Protein AF-A0ABD1RFC3-F1 (afdb_monomer_lite)

Radius of gyration: 15.5 Å; chains: 1; bounding box: 42×36×38 Å

Foldseek 3Di:
DPPPLFFQVNVVVPDDDDPVRVVVVVVLVLVQLLVCVVQQKDQLDDDRRQWGFPDDDPPTRIHGHDSVVMDGHAPPDPVPPPPPPPDDDDPVRVSSVVSNVVDDHDDDDHDDPDDD

Secondary structure (DSSP, 8-state):
---TTSBHHHHHHH-PPPHHHHHHHHHHHHHHHHHHHHTTEE-S---GGGEEESSSSTTPPEEE--GGG-EE--TT-TT---S-TTS---HHHHHHHHHHTTS-----PPP-----

pLDDT: mean 71.25, std 16.73, range [32.41, 89.94]

Sequence (116 aa):
MWNLKFDLNYVFKKRHYSEKEAAKLIKTIVGVVEACHSLGIIHRDLKPENFLFTNANEDAALKATDFGLSVFYKPGSPDQTIPGETTSYSPAMFLQLCIISNMGGGERKKPRIIET

Structure (mmCIF, N/CA/C/O backbone):
data_AF-A0ABD1RFC3-F1
#
_entry.id   AF-A0ABD1RFC3-F1
#
loop_
_atom_site.group_PDB
_atom_site.id
_atom_site.type_symbol
_atom_site.label_atom_id
_atom_site.label_alt_id
_atom_site.label_comp_id
_atom_site.label_asym_id
_atom_site.label_entity_id
_atom_site.label_seq_id
_atom_site.pdbx_PDB_ins_code
_atom_site.Cartn_x
_atom_site.Cartn_y
_atom_site.Cartn_z
_atom_site.occupancy
_atom_site.B_iso_or_equiv
_atom_site.auth_seq_id
_atom_site.auth_comp_id
_atom_site.auth_asym_id
_atom_site.auth_atom_id
_atom_site.pdbx_PDB_model_num
ATOM 1 N N . MET A 1 1 ? -6.623 18.789 -8.305 1.00 43.72 1 MET A N 1
ATOM 2 C CA . MET A 1 1 ? -6.223 18.917 -6.887 1.00 43.72 1 MET A CA 1
ATOM 3 C C . MET A 1 1 ? -6.956 17.825 -6.127 1.00 43.72 1 MET A C 1
ATOM 5 O O . MET A 1 1 ? -8.152 17.962 -5.904 1.00 43.72 1 MET A O 1
ATOM 9 N N . TRP A 1 2 ? -6.298 16.690 -5.880 1.00 53.50 2 TRP A N 1
ATOM 10 C CA . TRP A 1 2 ? -6.899 15.580 -5.135 1.00 53.50 2 TRP A CA 1
ATOM 11 C C . TRP A 1 2 ? -7.345 16.079 -3.756 1.00 53.50 2 TRP A C 1
ATOM 13 O O . TRP A 1 2 ? -6.690 16.931 -3.155 1.00 53.50 2 TRP A O 1
ATOM 23 N N . ASN A 1 3 ? -8.513 15.634 -3.299 1.00 56.84 3 ASN A N 1
ATOM 24 C CA . ASN A 1 3 ? -9.105 16.116 -2.057 1.00 56.84 3 ASN A CA 1
ATOM 25 C C . ASN A 1 3 ? -8.244 15.639 -0.876 1.00 56.84 3 ASN A C 1
ATOM 27 O O . ASN A 1 3 ? -8.210 14.444 -0.596 1.00 56.84 3 ASN A O 1
ATOM 31 N N . LEU A 1 4 ? -7.621 16.573 -0.151 1.00 60.41 4 LEU A N 1
ATOM 32 C CA . LEU A 1 4 ? -6.788 16.324 1.043 1.00 60.41 4 LEU A CA 1
ATOM 33 C C . LEU A 1 4 ? -7.499 15.536 2.161 1.00 60.41 4 LEU A C 1
ATOM 35 O O . LEU A 1 4 ? -6.887 15.174 3.154 1.00 60.41 4 LEU A O 1
ATOM 39 N N . LYS A 1 5 ? -8.813 15.307 2.056 1.00 61.06 5 LYS A N 1
ATOM 40 C CA . LYS A 1 5 ? -9.577 14.496 3.012 1.00 61.06 5 LYS A CA 1
ATOM 41 C C . LYS A 1 5 ? -9.497 12.990 2.745 1.00 61.06 5 LYS A C 1
ATOM 43 O O . LYS A 1 5 ? -9.940 12.230 3.599 1.00 61.06 5 LYS A O 1
ATOM 48 N N . PHE A 1 6 ? -8.994 12.567 1.583 1.00 69.44 6 PHE A N 1
ATOM 49 C CA . PHE A 1 6 ? -9.020 11.162 1.162 1.00 69.44 6 PHE A CA 1
ATOM 50 C C . PHE A 1 6 ? -7.658 10.465 1.214 1.00 69.44 6 PHE A C 1
ATOM 52 O O . PHE A 1 6 ? -7.611 9.264 0.973 1.00 69.44 6 PHE A O 1
ATOM 59 N N . ASP A 1 7 ? -6.574 11.169 1.546 1.00 75.62 7 ASP A N 1
ATOM 60 C CA . ASP A 1 7 ? -5.251 10.560 1.724 1.00 75.62 7 ASP A CA 1
ATOM 61 C C . ASP A 1 7 ? -5.032 10.020 3.149 1.00 75.62 7 ASP A C 1
ATOM 63 O O . ASP A 1 7 ? -5.604 10.526 4.121 1.00 75.62 7 ASP A O 1
ATOM 67 N N . LEU A 1 8 ? -4.193 8.985 3.296 1.00 76.88 8 LEU A N 1
ATOM 68 C CA . LEU A 1 8 ? -3.922 8.384 4.610 1.00 76.88 8 LEU A CA 1
ATOM 69 C C . LEU A 1 8 ? -3.219 9.336 5.582 1.00 76.88 8 LEU A C 1
ATOM 71 O O . LEU A 1 8 ? -3.429 9.221 6.791 1.00 76.88 8 LEU A O 1
ATOM 75 N N . ASN A 1 9 ? -2.391 10.265 5.095 1.00 79.31 9 ASN A N 1
ATOM 76 C CA . ASN A 1 9 ? -1.674 11.211 5.955 1.00 79.31 9 ASN A CA 1
ATOM 77 C C . ASN A 1 9 ? -2.660 12.077 6.755 1.00 79.31 9 ASN A C 1
ATOM 79 O O . ASN A 1 9 ? -2.498 12.279 7.962 1.00 79.31 9 ASN A O 1
ATOM 83 N N . TYR A 1 10 ? -3.727 12.542 6.104 1.00 72.44 10 TYR A N 1
ATOM 84 C CA . TYR A 1 10 ? -4.803 13.284 6.746 1.00 72.44 10 TYR A CA 1
ATOM 85 C C . TYR A 1 10 ? -5.508 12.456 7.822 1.00 72.44 10 TYR A C 1
ATOM 87 O O . TYR A 1 10 ? -5.737 12.955 8.930 1.00 72.44 10 TYR A O 1
ATOM 95 N N . VAL A 1 11 ? -5.812 11.184 7.539 1.00 72.88 11 VAL A N 1
ATOM 96 C CA . VAL A 1 11 ? -6.505 10.328 8.513 1.00 72.88 11 VAL A CA 1
ATOM 97 C C . VAL A 1 11 ? -5.620 10.037 9.729 1.00 72.88 11 VAL A C 1
ATOM 99 O O . VAL A 1 11 ? -6.110 10.077 10.858 1.00 72.88 11 VAL A O 1
ATOM 102 N N . PHE A 1 12 ? -4.314 9.830 9.534 1.00 76.12 12 PHE A N 1
ATOM 103 C CA . PHE A 1 12 ? -3.358 9.656 10.635 1.00 76.12 12 PHE A CA 1
ATOM 104 C C . PHE A 1 12 ? -3.218 10.899 11.519 1.00 76.12 12 PHE A C 1
ATOM 106 O O . PHE A 1 12 ? -3.090 10.773 12.733 1.00 76.12 12 PHE A O 1
ATOM 113 N N . LYS A 1 13 ? -3.290 12.105 10.946 1.00 75.00 13 LYS A N 1
ATOM 114 C CA . LYS A 1 13 ? -3.162 13.360 11.707 1.00 75.00 13 LYS A CA 1
ATOM 115 C C . LYS A 1 13 ? -4.407 13.736 12.514 1.00 75.00 13 LYS A C 1
ATOM 117 O O . LYS A 1 13 ? -4.315 14.583 13.401 1.00 75.00 13 LYS A O 1
ATOM 122 N N . LYS A 1 14 ? -5.577 13.179 12.190 1.00 67.44 14 LYS A N 1
ATOM 123 C CA . LYS A 1 14 ? -6.868 13.590 12.774 1.00 67.44 14 LYS A CA 1
ATOM 124 C C . LYS A 1 14 ? -7.507 12.556 13.699 1.00 67.44 14 LYS A C 1
ATOM 126 O O . LYS A 1 14 ? -8.472 12.906 14.377 1.00 67.44 14 LYS A O 1
ATOM 131 N N . ARG A 1 15 ? -7.011 11.315 13.743 1.00 70.25 15 ARG A N 1
ATOM 132 C CA . ARG A 1 15 ? -7.581 10.240 14.571 1.00 70.25 15 ARG A CA 1
ATOM 133 C C . ARG A 1 15 ? -6.503 9.531 15.385 1.00 70.25 15 ARG A C 1
ATOM 135 O O . ARG A 1 15 ? -5.441 9.202 14.868 1.00 70.25 15 ARG A O 1
ATOM 142 N N . HIS A 1 16 ? -6.816 9.244 16.645 1.00 75.94 16 HIS A N 1
ATOM 143 C CA . HIS A 1 16 ? -6.093 8.240 17.416 1.00 75.94 16 HIS A CA 1
ATOM 144 C C . HIS A 1 16 ? -6.625 6.861 17.027 1.00 75.94 16 HIS A C 1
ATOM 146 O O . HI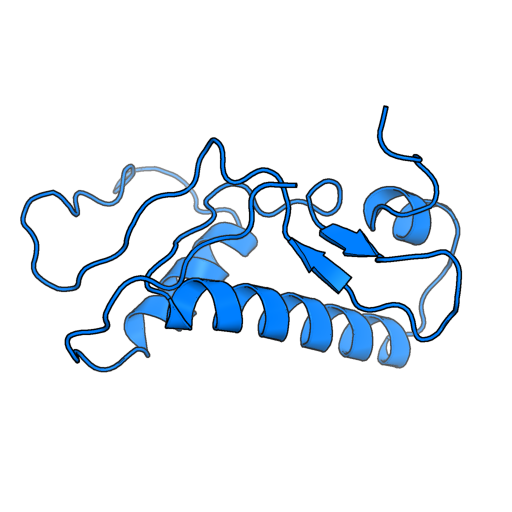S A 1 16 ? -7.837 6.657 17.012 1.00 75.94 16 HIS A O 1
ATOM 152 N N . TYR A 1 17 ? -5.723 5.938 16.706 1.00 77.62 17 TYR A N 1
ATOM 153 C CA . TYR A 1 17 ? -6.063 4.565 16.351 1.00 77.62 17 TYR A CA 1
ATOM 154 C C . TYR A 1 17 ? -5.784 3.644 17.528 1.00 77.62 17 TYR A C 1
ATOM 156 O O . TYR A 1 17 ? -4.707 3.705 18.124 1.00 77.62 17 TYR A O 1
ATOM 164 N N . SER A 1 18 ? -6.720 2.746 17.822 1.00 88.06 18 SER A N 1
ATOM 165 C CA . SER A 1 18 ? -6.387 1.560 18.604 1.00 88.06 18 SER A CA 1
ATOM 166 C C . SER A 1 18 ? -5.433 0.666 17.806 1.00 88.06 18 SER A C 1
ATOM 168 O O . SER A 1 18 ? -5.454 0.651 16.573 1.00 88.06 18 SER A O 1
ATOM 170 N N . GLU A 1 19 ? -4.627 -0.139 18.498 1.00 86.19 19 GLU A N 1
ATOM 171 C CA . GLU A 1 19 ? -3.728 -1.112 17.860 1.00 86.19 19 GLU A CA 1
ATOM 172 C C . GLU A 1 19 ? -4.477 -2.023 16.873 1.00 86.19 19 GLU A C 1
ATOM 174 O O . GLU A 1 19 ? -4.007 -2.296 15.770 1.00 86.19 19 GLU A O 1
ATOM 179 N N . LYS A 1 20 ? -5.708 -2.411 17.223 1.00 88.50 20 LYS A N 1
ATOM 180 C CA . LYS A 1 20 ? -6.586 -3.220 16.373 1.00 88.50 20 LYS A CA 1
ATOM 181 C C . LYS A 1 20 ? -6.959 -2.518 15.066 1.00 88.50 20 LYS A C 1
ATOM 183 O O . LYS A 1 20 ? -7.032 -3.168 14.024 1.00 88.50 20 LYS A O 1
ATOM 188 N N . GLU A 1 21 ? -7.239 -1.220 15.103 1.00 84.88 21 GLU A N 1
ATOM 189 C CA . GLU A 1 21 ? -7.576 -0.451 13.901 1.00 84.88 21 GLU A CA 1
ATOM 190 C C . GLU A 1 21 ? -6.337 -0.184 13.047 1.00 84.88 21 GLU A C 1
ATOM 192 O O . GLU A 1 21 ? -6.392 -0.358 11.830 1.00 84.88 21 GLU A O 1
ATOM 197 N N . ALA A 1 22 ? -5.206 0.141 13.680 1.00 85.25 22 ALA A N 1
ATOM 198 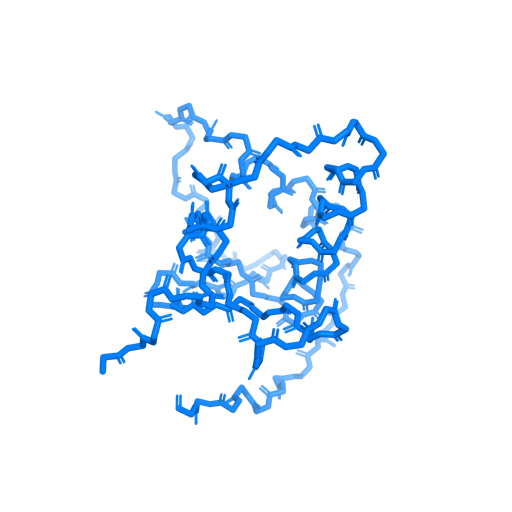C CA . ALA A 1 22 ? -3.928 0.290 12.993 1.00 85.25 22 ALA A CA 1
ATOM 199 C C . ALA A 1 22 ? -3.528 -1.009 12.273 1.00 85.25 22 ALA A C 1
ATOM 201 O O . ALA A 1 22 ? -3.191 -0.978 11.092 1.00 85.25 22 ALA A O 1
ATOM 202 N N . ALA A 1 23 ? -3.658 -2.164 12.932 1.00 88.06 23 ALA A N 1
ATOM 203 C CA . ALA A 1 23 ? -3.369 -3.467 12.336 1.00 88.06 23 ALA A CA 1
ATOM 204 C C . ALA A 1 23 ? -4.265 -3.773 11.123 1.00 88.06 23 ALA A C 1
ATOM 206 O O . ALA A 1 23 ? -3.782 -4.277 10.107 1.00 88.06 23 ALA A O 1
ATOM 207 N N . LYS A 1 24 ? -5.563 -3.437 11.190 1.00 87.44 24 LYS A N 1
ATOM 208 C CA . LYS A 1 24 ? -6.476 -3.571 10.042 1.00 87.44 24 LYS A CA 1
ATOM 209 C C . LYS A 1 24 ? -6.035 -2.699 8.870 1.00 87.44 24 LYS A C 1
ATOM 211 O O . LYS A 1 24 ? -5.999 -3.183 7.743 1.00 87.44 24 LYS A O 1
ATOM 216 N N . LEU A 1 25 ? -5.680 -1.444 9.135 1.00 86.12 25 LEU A N 1
ATOM 217 C CA . LEU A 1 25 ? -5.238 -0.516 8.099 1.00 86.12 25 LEU A CA 1
ATOM 218 C C . LEU A 1 25 ? -3.919 -0.966 7.459 1.00 86.12 25 LEU A C 1
ATOM 220 O O . LEU A 1 25 ? -3.812 -0.992 6.235 1.00 86.12 25 LEU A O 1
ATOM 224 N N . ILE A 1 26 ? -2.947 -1.392 8.270 1.00 87.06 26 ILE A N 1
ATOM 225 C CA . ILE A 1 26 ? -1.674 -1.946 7.792 1.00 87.06 26 ILE A CA 1
ATOM 226 C C . ILE A 1 26 ? -1.926 -3.167 6.908 1.00 87.06 26 ILE A C 1
ATOM 228 O O . ILE A 1 26 ? -1.353 -3.259 5.827 1.00 87.06 26 ILE A O 1
ATOM 232 N N . LYS A 1 27 ? -2.827 -4.073 7.307 1.00 88.31 27 LYS A N 1
ATOM 233 C CA . LYS A 1 27 ? -3.198 -5.233 6.487 1.00 88.31 27 LYS A CA 1
ATOM 234 C C . LYS A 1 27 ? -3.748 -4.816 5.118 1.00 88.31 27 LYS A C 1
ATOM 236 O O . LYS A 1 27 ? -3.377 -5.415 4.113 1.00 88.31 27 LYS A O 1
ATOM 241 N N . THR A 1 28 ? -4.587 -3.782 5.064 1.00 89.75 28 THR A N 1
ATOM 242 C CA . THR A 1 28 ? -5.098 -3.234 3.798 1.00 89.75 28 THR A CA 1
ATOM 243 C C . THR A 1 28 ? -3.974 -2.647 2.942 1.00 89.75 28 THR A C 1
ATOM 245 O O . THR A 1 28 ? -3.900 -2.954 1.755 1.00 89.75 28 THR A O 1
ATOM 248 N N . ILE A 1 29 ? -3.069 -1.856 3.531 1.00 88.56 29 ILE A N 1
ATOM 249 C CA . ILE A 1 29 ? -1.908 -1.280 2.830 1.00 88.56 29 ILE A CA 1
ATOM 250 C C . ILE A 1 29 ? -1.030 -2.389 2.240 1.00 88.56 29 ILE A C 1
ATOM 252 O O . ILE A 1 29 ? -0.686 -2.338 1.061 1.00 88.56 29 ILE A O 1
ATOM 256 N N . VAL A 1 30 ? -0.714 -3.418 3.033 1.00 87.50 30 VAL A N 1
ATOM 257 C CA . VAL A 1 30 ? 0.068 -4.579 2.583 1.00 87.50 30 VAL A CA 1
ATOM 258 C C . VAL A 1 30 ? -0.627 -5.284 1.418 1.00 87.50 30 VAL A C 1
ATOM 260 O O . VAL A 1 30 ? 0.036 -5.589 0.435 1.00 87.50 30 VAL A O 1
ATOM 263 N N . GLY A 1 31 ? -1.951 -5.467 1.470 1.00 88.81 31 GLY A N 1
ATOM 264 C CA . GLY A 1 31 ? -2.712 -6.060 0.365 1.00 88.81 31 GLY A CA 1
ATOM 265 C C . GLY A 1 31 ? -2.657 -5.241 -0.932 1.00 88.81 31 GLY A C 1
ATOM 266 O O . GLY A 1 31 ? -2.522 -5.803 -2.016 1.00 88.81 31 GLY A O 1
ATOM 267 N N . VAL A 1 32 ? -2.695 -3.905 -0.847 1.00 89.06 32 VAL A N 1
ATOM 268 C CA . VAL A 1 32 ? -2.524 -3.025 -2.022 1.00 89.06 32 VAL A CA 1
ATOM 269 C C . VAL A 1 32 ? -1.115 -3.157 -2.612 1.00 89.06 32 VAL A C 1
ATOM 271 O O . VAL A 1 32 ? -0.946 -3.212 -3.833 1.00 89.06 32 VAL A O 1
ATOM 274 N N . VAL A 1 33 ? -0.095 -3.232 -1.756 1.00 87.38 33 VAL A N 1
ATOM 275 C CA . VAL A 1 33 ? 1.306 -3.399 -2.167 1.00 87.38 33 VAL A CA 1
ATOM 276 C C . VAL A 1 33 ? 1.535 -4.775 -2.801 1.00 87.38 33 VAL A C 1
ATOM 278 O O . VAL A 1 33 ? 2.130 -4.859 -3.875 1.00 87.38 33 VAL A O 1
ATOM 281 N N . GLU A 1 34 ? 0.999 -5.837 -2.200 1.00 85.00 34 GLU A N 1
ATOM 282 C CA . GLU A 1 34 ? 1.021 -7.199 -2.744 1.00 85.00 34 GLU A CA 1
ATOM 283 C C . GLU A 1 34 ? 0.347 -7.259 -4.119 1.00 85.00 34 GLU A C 1
ATOM 285 O O . GLU A 1 34 ? 0.894 -7.852 -5.051 1.00 85.00 34 GLU A O 1
ATOM 290 N N . ALA A 1 35 ? -0.791 -6.577 -4.292 1.00 85.25 35 ALA A N 1
ATOM 291 C CA . ALA A 1 35 ? -1.442 -6.469 -5.591 1.00 85.25 35 ALA A CA 1
ATOM 292 C C . ALA A 1 35 ? -0.507 -5.831 -6.631 1.00 85.25 35 ALA A C 1
ATOM 294 O O . ALA A 1 35 ? -0.355 -6.390 -7.715 1.00 85.25 35 ALA A O 1
ATOM 295 N N . CYS A 1 36 ? 0.195 -4.740 -6.304 1.00 85.25 36 CYS A N 1
ATOM 296 C CA . CYS A 1 36 ? 1.187 -4.139 -7.207 1.00 85.25 36 CYS A CA 1
ATOM 297 C C . CYS A 1 36 ? 2.296 -5.135 -7.576 1.00 85.25 36 CYS A C 1
ATOM 299 O O . CYS A 1 36 ? 2.640 -5.290 -8.750 1.00 85.25 36 CYS A O 1
ATOM 301 N N . HIS A 1 37 ? 2.823 -5.866 -6.593 1.00 82.62 37 HIS A N 1
ATOM 302 C CA . HIS A 1 37 ? 3.888 -6.846 -6.827 1.00 82.62 37 HIS A CA 1
ATOM 303 C C . HIS A 1 37 ? 3.409 -8.027 -7.654 1.00 82.62 37 HIS A C 1
ATOM 305 O O . HIS A 1 37 ? 4.168 -8.548 -8.467 1.00 82.62 37 HIS A O 1
ATOM 311 N N . SER A 1 38 ? 2.147 -8.439 -7.502 1.00 80.31 38 SER A N 1
ATOM 312 C CA . SER A 1 38 ? 1.546 -9.506 -8.310 1.00 80.31 38 SER A CA 1
ATOM 313 C C . SER A 1 38 ? 1.551 -9.179 -9.802 1.00 80.31 38 SER A C 1
ATOM 315 O O . SER A 1 38 ? 1.629 -10.092 -10.630 1.00 80.31 38 SER A O 1
ATOM 317 N N . LEU A 1 39 ? 1.563 -7.881 -10.122 1.00 83.50 39 LEU A N 1
ATOM 318 C CA . LEU A 1 39 ? 1.678 -7.321 -11.465 1.00 83.50 39 LEU A CA 1
ATOM 319 C C . LEU A 1 39 ? 3.132 -7.048 -11.885 1.00 83.50 39 LEU A C 1
ATOM 321 O O . LEU A 1 39 ? 3.366 -6.505 -12.963 1.00 83.50 39 LEU A O 1
ATOM 325 N N . GLY A 1 40 ? 4.102 -7.410 -11.043 1.00 80.94 40 GLY A N 1
ATOM 326 C CA . GLY A 1 40 ? 5.520 -7.144 -11.252 1.00 80.94 40 GLY A CA 1
ATOM 327 C C . GLY A 1 40 ? 5.882 -5.671 -11.093 1.00 80.94 40 GLY A C 1
ATOM 328 O O . GLY A 1 40 ? 6.823 -5.226 -11.733 1.00 80.94 40 GLY A O 1
ATOM 329 N N . ILE A 1 41 ? 5.140 -4.889 -10.303 1.00 84.75 41 ILE A N 1
ATOM 330 C CA . ILE A 1 41 ? 5.390 -3.453 -10.121 1.00 84.75 41 ILE A CA 1
ATOM 331 C C . ILE A 1 41 ? 5.999 -3.201 -8.744 1.00 84.75 41 ILE A C 1
ATOM 333 O O . ILE A 1 41 ? 5.414 -3.537 -7.715 1.00 84.75 41 ILE A O 1
ATOM 337 N N . ILE A 1 42 ? 7.152 -2.537 -8.719 1.00 85.38 42 ILE A N 1
ATOM 338 C CA . ILE A 1 42 ? 7.746 -1.954 -7.517 1.00 85.38 42 ILE A CA 1
ATOM 339 C C . ILE A 1 42 ? 7.370 -0.473 -7.477 1.00 85.38 42 ILE A C 1
ATOM 341 O O . ILE A 1 42 ? 7.748 0.262 -8.381 1.00 85.38 42 ILE A O 1
ATOM 345 N N . HIS A 1 43 ? 6.678 -0.015 -6.432 1.00 86.38 43 HIS A N 1
ATOM 346 C CA . HIS A 1 43 ? 6.208 1.370 -6.331 1.00 86.38 43 HIS A CA 1
ATOM 347 C C . HIS A 1 43 ? 7.341 2.376 -6.064 1.00 86.38 43 HIS A C 1
ATOM 349 O O . HIS A 1 43 ? 7.321 3.493 -6.572 1.00 86.38 43 HIS A O 1
ATOM 355 N N . ARG A 1 44 ? 8.325 1.978 -5.243 1.00 85.25 44 ARG A N 1
ATOM 356 C CA . ARG A 1 44 ? 9.500 2.753 -4.776 1.00 85.25 44 ARG A CA 1
ATOM 357 C C . ARG A 1 44 ? 9.233 4.034 -3.968 1.00 85.25 44 ARG A C 1
ATOM 359 O O . ARG A 1 44 ? 10.159 4.506 -3.322 1.00 85.25 44 ARG A O 1
ATOM 366 N N . ASP A 1 45 ? 8.002 4.534 -3.924 1.00 85.06 45 ASP A N 1
ATOM 367 C CA . ASP A 1 45 ? 7.611 5.724 -3.149 1.00 85.06 45 ASP A CA 1
ATOM 368 C C . ASP A 1 45 ? 6.381 5.457 -2.270 1.00 85.06 45 ASP A C 1
ATOM 370 O O . ASP A 1 45 ? 5.300 6.013 -2.457 1.00 85.06 45 ASP A O 1
ATOM 374 N N . LEU A 1 46 ? 6.523 4.522 -1.331 1.00 85.19 46 LEU A N 1
ATOM 375 C CA . LEU A 1 46 ? 5.461 4.212 -0.381 1.00 85.19 46 LEU A CA 1
ATOM 376 C C . LEU A 1 46 ? 5.459 5.229 0.761 1.00 85.19 46 LEU A C 1
ATOM 378 O O . LEU A 1 46 ? 6.290 5.168 1.669 1.00 85.19 46 LEU A O 1
ATOM 382 N N . LYS A 1 47 ? 4.480 6.127 0.731 1.00 85.19 47 LYS A N 1
ATOM 383 C CA . LYS A 1 47 ? 4.205 7.113 1.777 1.00 85.19 47 LYS A CA 1
ATOM 384 C C . LYS A 1 47 ? 2.692 7.285 1.939 1.00 85.19 47 LYS A C 1
ATOM 386 O O . LYS A 1 47 ? 1.973 7.048 0.967 1.00 85.19 47 LYS A O 1
ATOM 391 N N . PRO A 1 48 ? 2.178 7.659 3.124 1.00 84.25 48 PRO A N 1
ATOM 392 C CA . PRO A 1 48 ? 0.735 7.767 3.355 1.00 84.25 48 PRO A CA 1
ATOM 393 C C . PRO A 1 48 ? 0.003 8.664 2.342 1.00 84.25 48 PRO A C 1
ATOM 395 O O . PRO A 1 48 ? -1.143 8.396 2.002 1.00 84.25 48 PRO A O 1
ATOM 398 N N . GLU A 1 49 ? 0.663 9.695 1.816 1.00 83.44 49 GLU A N 1
ATOM 399 C CA . GLU A 1 49 ? 0.113 10.597 0.797 1.00 83.44 49 GLU A CA 1
ATOM 400 C C . GLU A 1 49 ? -0.202 9.891 -0.531 1.00 83.44 49 GLU A C 1
ATOM 402 O O . GLU A 1 49 ? -1.096 10.320 -1.254 1.00 83.44 49 GLU A O 1
ATOM 407 N N . ASN A 1 50 ? 0.499 8.794 -0.831 1.00 88.25 50 ASN A N 1
ATOM 408 C CA . ASN A 1 50 ? 0.315 7.998 -2.046 1.00 88.25 50 ASN A CA 1
ATOM 409 C C . ASN A 1 50 ? -0.732 6.887 -1.873 1.00 88.25 50 ASN A C 1
ATOM 411 O O . ASN A 1 50 ? -0.869 6.028 -2.739 1.00 88.25 50 ASN A O 1
ATOM 415 N N . PHE A 1 51 ? -1.470 6.881 -0.762 1.00 88.88 51 PHE A N 1
ATOM 416 C CA . PHE A 1 51 ? -2.593 5.980 -0.543 1.00 88.88 51 PHE A CA 1
ATOM 417 C C . PHE A 1 51 ? -3.868 6.787 -0.349 1.00 88.88 51 PHE A C 1
ATOM 419 O O . PHE A 1 51 ? -4.007 7.527 0.627 1.00 88.88 51 PHE A O 1
ATOM 426 N N . LEU A 1 52 ? -4.808 6.610 -1.273 1.00 89.06 52 LEU A N 1
ATOM 427 C CA . LEU A 1 52 ? -6.061 7.348 -1.309 1.00 89.06 52 LEU A CA 1
ATOM 428 C C . LEU A 1 52 ? -7.252 6.411 -1.136 1.00 89.06 52 LEU A C 1
ATOM 430 O O . LEU A 1 52 ? -7.306 5.328 -1.724 1.00 89.06 52 LEU A O 1
ATOM 434 N N . PHE A 1 53 ? -8.243 6.854 -0.374 1.00 88.00 53 PHE A N 1
ATOM 435 C CA . PHE A 1 53 ? -9.561 6.238 -0.354 1.00 88.00 53 PHE A CA 1
ATOM 436 C C . PHE A 1 53 ? -10.363 6.652 -1.588 1.00 88.00 53 PHE A C 1
ATOM 438 O O . PHE A 1 53 ? -10.307 7.797 -2.036 1.00 88.00 53 PHE A O 1
ATOM 445 N N . THR A 1 54 ? -11.153 5.730 -2.138 1.00 86.06 54 THR A N 1
ATOM 446 C CA . THR A 1 54 ? -11.980 6.003 -3.325 1.00 86.06 54 THR A CA 1
ATOM 447 C C . THR A 1 54 ? -13.077 7.039 -3.088 1.00 86.06 54 THR A C 1
ATOM 449 O O . THR A 1 54 ? -13.568 7.627 -4.048 1.00 86.06 54 THR A O 1
ATOM 452 N N . ASN A 1 55 ? -13.514 7.218 -1.840 1.00 83.81 55 ASN A N 1
ATOM 453 C CA . ASN A 1 55 ? -14.536 8.178 -1.427 1.00 83.81 55 ASN A CA 1
ATOM 454 C C . ASN A 1 55 ? -14.469 8.415 0.102 1.00 83.81 55 ASN A C 1
ATOM 456 O O . ASN A 1 55 ? -13.532 7.966 0.757 1.00 83.81 55 ASN A O 1
ATOM 460 N N . ALA A 1 56 ? -15.447 9.143 0.655 1.00 79.88 56 ALA A N 1
ATOM 461 C CA . ALA A 1 56 ? -15.505 9.544 2.066 1.00 79.88 56 ALA A CA 1
ATOM 462 C C . ALA A 1 56 ? -16.091 8.497 3.027 1.00 79.88 56 ALA A C 1
ATOM 464 O O . ALA A 1 56 ? -16.138 8.753 4.230 1.00 79.88 56 ALA A O 1
ATOM 465 N N . ASN A 1 57 ? -16.608 7.384 2.511 1.00 81.88 57 ASN A N 1
ATOM 466 C CA . ASN A 1 57 ? -17.324 6.410 3.322 1.00 81.88 57 ASN A CA 1
ATOM 467 C C . ASN A 1 57 ? -16.346 5.546 4.128 1.00 81.88 57 ASN A C 1
ATOM 469 O O . ASN A 1 57 ? -15.196 5.348 3.738 1.00 81.88 57 ASN A O 1
ATOM 473 N N . GLU A 1 58 ? -16.810 4.994 5.249 1.00 76.31 58 GLU A N 1
ATOM 474 C CA . GLU A 1 58 ? -15.981 4.142 6.116 1.00 76.31 58 GLU A CA 1
ATOM 475 C C . GLU A 1 58 ? -15.560 2.822 5.447 1.00 76.31 58 GLU A C 1
ATOM 477 O O . GLU A 1 58 ? -14.556 2.226 5.832 1.00 76.31 58 GLU A O 1
ATOM 482 N N . ASP A 1 59 ? -16.305 2.380 4.433 1.00 81.25 59 ASP A N 1
ATOM 483 C CA . ASP A 1 59 ? -16.056 1.185 3.624 1.00 81.25 59 ASP A CA 1
ATOM 484 C C . ASP A 1 59 ? -15.297 1.479 2.317 1.00 81.25 59 ASP A C 1
ATOM 486 O O . ASP A 1 59 ? -15.143 0.594 1.471 1.00 81.25 59 ASP A O 1
ATOM 490 N N . ALA A 1 60 ? -14.807 2.710 2.132 1.00 86.44 60 ALA A N 1
ATOM 491 C CA . ALA A 1 60 ? -14.081 3.100 0.932 1.00 86.44 60 ALA A CA 1
ATOM 492 C C . ALA A 1 60 ? -12.846 2.216 0.694 1.00 86.44 60 ALA A C 1
ATOM 494 O O . ALA A 1 60 ? -12.046 1.951 1.595 1.00 86.44 60 ALA A O 1
ATOM 495 N N . ALA A 1 61 ? -12.644 1.808 -0.560 1.00 87.81 61 ALA A N 1
ATOM 496 C CA . ALA A 1 61 ? -11.464 1.046 -0.940 1.00 87.81 61 ALA A CA 1
ATOM 497 C C . ALA A 1 61 ? -10.217 1.941 -0.901 1.00 87.81 61 ALA A C 1
ATOM 499 O O . ALA A 1 61 ? -10.245 3.078 -1.376 1.00 87.81 61 ALA A O 1
ATOM 500 N N . LEU A 1 62 ? -9.113 1.406 -0.382 1.00 89.25 62 LEU A N 1
ATOM 501 C CA . LEU A 1 62 ? -7.813 2.067 -0.399 1.00 89.25 62 LEU A CA 1
ATOM 502 C C . LEU A 1 62 ? -7.060 1.716 -1.688 1.00 89.25 62 LEU A C 1
ATOM 504 O O . LEU A 1 62 ? -7.000 0.548 -2.075 1.00 89.25 62 LEU A O 1
ATOM 508 N N . LYS A 1 63 ? -6.466 2.712 -2.344 1.00 89.44 63 LYS A N 1
ATOM 509 C CA . LYS A 1 63 ? -5.691 2.554 -3.580 1.00 89.44 63 LYS A CA 1
ATOM 510 C C . LYS A 1 63 ? -4.343 3.254 -3.471 1.00 89.44 63 LYS A C 1
ATOM 512 O O . LYS A 1 63 ? -4.263 4.327 -2.885 1.00 89.44 63 LYS A O 1
ATOM 517 N N . ALA A 1 64 ? -3.311 2.659 -4.064 1.00 89.94 64 ALA A N 1
ATOM 518 C CA . ALA A 1 64 ? -2.028 3.324 -4.262 1.00 89.94 64 ALA A CA 1
ATOM 519 C C . ALA A 1 64 ? -2.087 4.250 -5.487 1.00 89.94 64 ALA A C 1
ATOM 521 O O . ALA A 1 64 ? -2.766 3.944 -6.471 1.00 89.94 64 ALA A O 1
ATOM 522 N N . THR A 1 65 ? -1.369 5.363 -5.420 1.00 88.81 65 THR A N 1
ATOM 523 C CA . THR A 1 65 ? -1.268 6.391 -6.460 1.00 88.81 65 THR A CA 1
ATOM 524 C C . THR A 1 65 ? 0.173 6.864 -6.609 1.00 88.81 65 THR A C 1
ATOM 526 O O . THR A 1 65 ? 0.994 6.603 -5.744 1.00 88.81 65 THR A O 1
ATOM 529 N N . ASP A 1 66 ? 0.453 7.640 -7.657 1.00 87.81 66 ASP A N 1
ATOM 530 C CA . ASP A 1 66 ? 1.791 8.177 -7.948 1.00 87.81 66 ASP A CA 1
ATOM 531 C C . ASP A 1 66 ? 2.835 7.089 -8.262 1.00 87.81 66 ASP A C 1
ATOM 533 O O . ASP A 1 66 ? 3.818 6.854 -7.559 1.00 87.81 66 ASP A O 1
ATOM 537 N N . PHE A 1 67 ? 2.627 6.431 -9.402 1.00 87.31 67 PHE A N 1
ATOM 538 C CA . PHE A 1 67 ? 3.560 5.448 -9.947 1.00 87.31 67 PHE A CA 1
ATOM 539 C C . PHE A 1 67 ? 4.726 6.096 -10.717 1.00 87.31 67 PHE A C 1
ATOM 541 O O . PHE A 1 67 ? 5.443 5.397 -11.432 1.00 87.31 67 PHE A O 1
ATOM 548 N N . GLY A 1 68 ? 4.956 7.411 -10.581 1.00 84.94 68 GLY A N 1
ATOM 549 C CA . GLY A 1 68 ? 5.991 8.136 -11.331 1.00 84.94 68 GLY A CA 1
ATOM 550 C C . GLY A 1 68 ? 7.411 7.639 -11.050 1.00 84.94 68 GLY A C 1
ATOM 551 O O . GLY A 1 68 ? 8.283 7.697 -11.915 1.00 84.94 68 GLY A O 1
ATOM 552 N N . LEU A 1 69 ? 7.627 7.074 -9.859 1.00 82.00 69 LEU A N 1
ATOM 553 C CA . LEU A 1 69 ? 8.872 6.415 -9.478 1.00 82.00 69 LEU A CA 1
ATOM 554 C C . LEU A 1 69 ? 8.793 4.891 -9.578 1.00 82.00 69 LEU A C 1
ATOM 556 O O . LEU A 1 69 ? 9.735 4.229 -9.171 1.00 82.00 69 LEU A O 1
ATOM 560 N N . SER A 1 70 ? 7.736 4.288 -10.111 1.00 85.12 70 SER A N 1
ATOM 561 C CA . SER A 1 70 ? 7.617 2.826 -10.137 1.00 85.12 70 SER A CA 1
ATOM 562 C C . SER A 1 70 ? 8.498 2.163 -11.199 1.00 85.12 70 SER A C 1
ATOM 564 O O . SER A 1 70 ? 8.833 2.766 -12.214 1.00 85.12 70 SER A O 1
ATOM 566 N N . VAL A 1 71 ? 8.869 0.900 -10.978 1.00 81.06 71 VAL A N 1
ATOM 567 C CA . VAL A 1 71 ? 9.609 0.073 -11.950 1.00 81.06 71 VAL A CA 1
ATOM 568 C C . VAL A 1 71 ? 8.989 -1.304 -12.086 1.00 81.06 71 VAL A C 1
ATOM 570 O O . VAL A 1 71 ? 8.338 -1.799 -11.166 1.00 81.06 71 VAL A O 1
ATOM 573 N N . PHE A 1 72 ? 9.231 -1.945 -13.227 1.00 82.19 72 PHE A N 1
ATOM 574 C CA . PHE A 1 72 ? 8.894 -3.349 -13.394 1.00 82.19 72 PHE A CA 1
ATOM 575 C C . PHE A 1 72 ? 9.981 -4.236 -12.784 1.00 82.19 72 PHE A C 1
ATOM 577 O O . PHE A 1 72 ? 11.158 -4.144 -13.132 1.00 82.19 72 PHE A O 1
ATOM 584 N N . TYR A 1 73 ? 9.566 -5.130 -11.8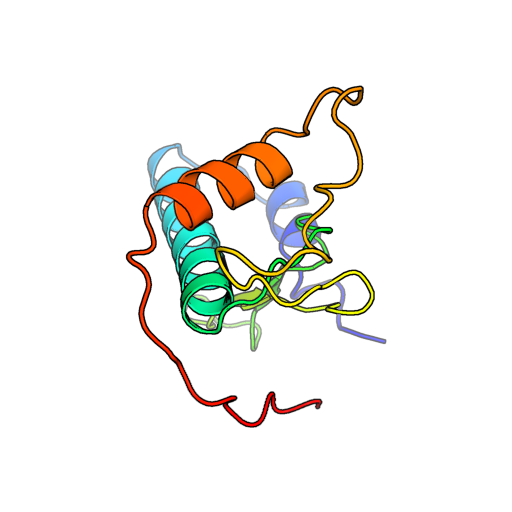98 1.00 75.31 73 TYR A N 1
ATOM 585 C CA . TYR A 1 73 ? 10.376 -6.231 -11.418 1.00 75.31 73 TYR A CA 1
ATOM 586 C C . TYR A 1 73 ? 10.212 -7.441 -12.336 1.00 75.31 73 TYR A C 1
ATOM 588 O O . TYR A 1 73 ? 9.101 -7.929 -12.555 1.00 75.31 73 TYR A O 1
ATOM 596 N N . LYS A 1 74 ? 11.332 -7.942 -12.849 1.00 69.94 74 LYS A N 1
ATOM 597 C CA . LYS A 1 74 ? 11.441 -9.217 -13.549 1.00 69.94 74 LYS A CA 1
ATOM 598 C C . LYS A 1 74 ? 12.618 -9.977 -12.939 1.00 69.94 74 LYS A C 1
ATOM 600 O O . LYS A 1 74 ? 13.759 -9.559 -13.146 1.00 69.94 74 LYS A O 1
ATOM 605 N N . PRO A 1 75 ? 12.371 -11.071 -12.200 1.00 66.56 75 PRO A N 1
ATOM 606 C CA . PRO A 1 75 ? 13.454 -11.900 -11.692 1.00 66.56 75 PRO A CA 1
ATOM 607 C C . PRO A 1 75 ? 14.373 -12.330 -12.847 1.00 66.56 75 PRO A C 1
ATOM 609 O O . PRO A 1 75 ? 13.892 -12.831 -13.862 1.00 66.56 75 PRO A O 1
ATOM 612 N N . GLY A 1 76 ? 15.682 -12.107 -12.711 1.00 62.38 76 GLY A N 1
ATOM 613 C CA . GLY A 1 76 ? 16.689 -12.553 -13.684 1.00 62.38 76 GLY A CA 1
ATOM 614 C C . GLY A 1 76 ? 16.956 -11.629 -14.881 1.00 62.38 76 GLY A C 1
ATOM 615 O O . GLY A 1 76 ? 17.800 -11.969 -15.706 1.00 62.38 76 GLY A O 1
ATOM 616 N N . SER A 1 77 ? 16.301 -10.466 -15.005 1.00 59.47 77 SER A N 1
ATOM 617 C CA . SER A 1 77 ? 16.697 -9.489 -16.034 1.00 59.47 77 SER A CA 1
ATOM 618 C C . SER A 1 77 ? 17.941 -8.689 -15.600 1.00 59.47 77 SER A C 1
ATOM 620 O O . SER A 1 77 ? 17.975 -8.244 -14.453 1.00 59.47 77 SER A O 1
ATOM 622 N N . PRO A 1 78 ? 18.923 -8.440 -16.491 1.00 55.75 78 PRO A N 1
ATOM 623 C CA . PRO A 1 78 ? 20.183 -7.761 -16.153 1.00 55.75 78 PRO A CA 1
ATOM 624 C C . PRO A 1 78 ? 20.005 -6.293 -15.730 1.00 55.75 78 PRO A C 1
ATOM 626 O O . PRO A 1 78 ? 20.857 -5.748 -15.041 1.00 55.75 78 PRO A O 1
ATOM 629 N N . ASP A 1 79 ? 18.868 -5.685 -16.076 1.00 54.31 79 ASP A N 1
ATOM 630 C CA . ASP A 1 79 ? 18.485 -4.311 -15.711 1.00 54.31 79 ASP A CA 1
ATOM 631 C C . ASP A 1 79 ? 18.028 -4.168 -14.240 1.00 54.31 79 ASP A C 1
ATOM 633 O O . ASP A 1 79 ? 17.596 -3.106 -13.798 1.00 54.31 79 ASP A O 1
ATOM 637 N N . GLN A 1 80 ? 18.096 -5.254 -13.460 1.00 56.16 80 GLN A N 1
ATOM 638 C CA . GLN A 1 80 ? 17.744 -5.305 -12.037 1.00 56.16 80 GLN A CA 1
ATOM 639 C C . GLN A 1 80 ? 18.962 -4.987 -11.168 1.00 56.16 80 GLN A C 1
ATOM 641 O O . GLN A 1 80 ? 19.236 -5.682 -10.190 1.00 56.16 80 GLN A O 1
ATOM 646 N N . THR A 1 81 ? 19.719 -3.941 -11.493 1.00 49.50 81 THR A N 1
ATOM 647 C CA . THR A 1 81 ? 20.527 -3.323 -10.443 1.00 49.50 81 THR A CA 1
ATOM 648 C C . THR A 1 81 ? 19.527 -2.677 -9.500 1.00 49.50 81 THR A C 1
ATOM 650 O O . THR A 1 81 ? 18.950 -1.642 -9.828 1.00 49.50 81 THR A O 1
ATOM 653 N N . ILE A 1 82 ? 19.251 -3.317 -8.360 1.00 51.38 82 ILE A N 1
ATOM 654 C CA . ILE A 1 82 ? 18.561 -2.650 -7.255 1.00 51.38 82 ILE A CA 1
ATOM 655 C C . ILE A 1 82 ? 19.391 -1.389 -6.996 1.00 51.38 82 ILE A C 1
ATOM 657 O O . ILE A 1 82 ? 20.566 -1.522 -6.643 1.00 51.38 82 ILE A O 1
ATOM 661 N N . PRO A 1 83 ? 18.871 -0.171 -7.235 1.00 41.72 83 PRO A N 1
ATOM 662 C CA . PRO A 1 83 ? 19.656 1.015 -6.957 1.00 41.72 83 PRO A CA 1
ATOM 663 C C . PRO A 1 83 ? 19.916 1.034 -5.450 1.00 41.72 83 PRO A C 1
ATOM 665 O O . PRO A 1 83 ? 18.974 1.187 -4.676 1.00 41.72 83 PRO A O 1
ATOM 668 N N . GLY A 1 84 ? 21.171 0.841 -5.041 1.00 45.03 84 GLY A N 1
ATOM 669 C CA . GLY A 1 84 ? 21.584 1.033 -3.653 1.00 45.03 84 GLY A CA 1
ATOM 670 C C . GLY A 1 84 ? 21.977 -0.218 -2.868 1.00 45.03 84 GLY A C 1
ATOM 671 O O . GLY A 1 84 ? 21.511 -0.391 -1.745 1.00 45.03 84 GLY A O 1
ATOM 672 N N . GLU A 1 85 ? 22.991 -0.966 -3.321 1.00 42.59 85 GLU A N 1
ATOM 673 C CA . GLU A 1 85 ? 23.831 -1.763 -2.397 1.00 42.59 85 GLU A CA 1
ATOM 674 C C . GLU A 1 85 ? 24.467 -0.903 -1.269 1.00 42.59 85 GLU A C 1
ATOM 676 O O . GLU A 1 85 ? 25.130 -1.426 -0.381 1.00 42.59 85 GLU A O 1
ATOM 681 N N . THR A 1 86 ? 24.248 0.421 -1.250 1.00 42.06 86 THR A N 1
ATOM 682 C CA . THR A 1 86 ? 24.802 1.362 -0.261 1.00 42.06 86 THR A CA 1
ATOM 683 C C . THR A 1 86 ? 23.782 2.354 0.329 1.00 42.06 86 THR A C 1
ATOM 685 O O . THR A 1 86 ? 24.162 3.458 0.712 1.00 42.06 86 THR A O 1
ATOM 688 N N . THR A 1 87 ? 22.488 2.024 0.435 1.00 48.03 87 THR A N 1
ATOM 689 C CA . THR A 1 87 ? 21.520 2.911 1.122 1.00 48.03 87 THR A CA 1
ATOM 690 C C . THR A 1 87 ? 20.702 2.185 2.179 1.00 48.03 87 THR A C 1
ATOM 692 O O . THR A 1 87 ? 20.118 1.142 1.909 1.00 48.03 87 THR A O 1
ATOM 695 N N . SER A 1 88 ? 20.639 2.766 3.381 1.00 56.00 88 SER A N 1
ATOM 696 C CA . SER A 1 88 ? 19.743 2.343 4.461 1.00 56.00 88 SER A CA 1
ATOM 697 C C . SER A 1 88 ? 18.301 2.323 3.939 1.00 56.00 88 SER A C 1
ATOM 699 O O . SER A 1 88 ? 17.702 3.378 3.719 1.00 56.00 88 SER A O 1
ATOM 701 N N . TYR A 1 89 ? 17.770 1.134 3.644 1.00 62.22 89 TYR A N 1
ATOM 702 C CA . TYR A 1 89 ? 16.411 0.978 3.133 1.00 62.22 89 TYR A CA 1
ATOM 703 C C . TYR A 1 89 ? 15.415 1.527 4.157 1.00 62.22 89 TYR A C 1
ATOM 705 O O . TYR A 1 89 ? 15.473 1.183 5.339 1.00 62.22 89 TYR A O 1
ATOM 713 N N . SER A 1 90 ? 14.458 2.347 3.714 1.00 67.25 90 SER A N 1
ATOM 714 C CA . SER A 1 90 ? 13.314 2.664 4.568 1.00 67.25 90 SER A CA 1
ATOM 715 C C . SER A 1 90 ? 12.525 1.375 4.853 1.00 67.25 90 SER A C 1
ATOM 717 O O . SER A 1 90 ? 12.494 0.485 3.995 1.00 67.25 90 SER A O 1
ATOM 719 N N . PRO A 1 91 ? 11.842 1.247 6.007 1.00 66.81 91 PRO A N 1
ATOM 720 C CA . PRO A 1 91 ? 11.041 0.058 6.315 1.00 66.81 91 P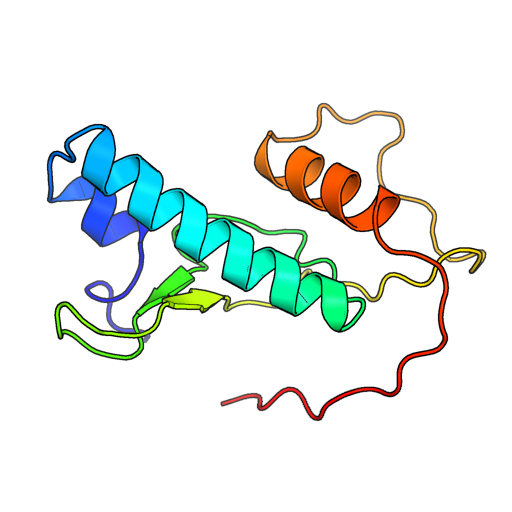RO A CA 1
ATOM 721 C C . PRO A 1 91 ? 10.040 -0.306 5.210 1.00 66.81 91 PRO A C 1
ATOM 723 O O . PRO A 1 91 ? 9.792 -1.480 4.952 1.00 66.81 91 PRO A O 1
ATOM 726 N N . ALA A 1 92 ? 9.511 0.699 4.505 1.00 66.50 92 ALA A N 1
ATOM 727 C CA . ALA A 1 92 ? 8.599 0.497 3.387 1.00 66.50 92 ALA A CA 1
ATOM 728 C C . ALA A 1 92 ? 9.298 -0.074 2.138 1.00 66.50 92 ALA A C 1
ATOM 730 O O . ALA A 1 92 ? 8.744 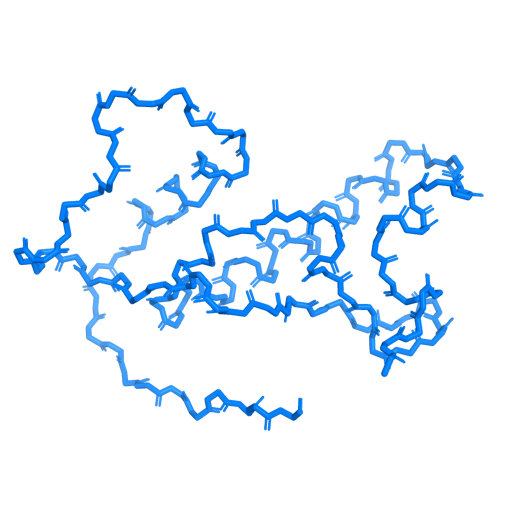-0.941 1.464 1.00 66.50 92 ALA A O 1
ATOM 731 N N . MET A 1 93 ? 10.529 0.357 1.843 1.00 64.69 93 MET A N 1
ATOM 732 C CA . MET A 1 93 ? 11.324 -0.202 0.744 1.00 64.69 93 MET A CA 1
ATOM 733 C C . MET A 1 93 ? 11.794 -1.627 1.062 1.00 64.69 93 MET A C 1
ATOM 735 O O . MET A 1 93 ? 11.773 -2.496 0.192 1.00 64.69 93 MET A O 1
ATOM 739 N N . PHE A 1 94 ? 12.135 -1.890 2.326 1.00 68.44 94 PHE A N 1
ATOM 740 C CA . PHE A 1 94 ? 12.460 -3.230 2.809 1.00 68.44 94 PHE A CA 1
ATOM 741 C C . PHE A 1 94 ? 11.265 -4.185 2.684 1.00 68.44 94 PHE A C 1
ATOM 743 O O . PHE A 1 94 ? 11.410 -5.289 2.164 1.00 68.44 94 PHE A O 1
ATOM 750 N N . LEU A 1 95 ? 10.062 -3.733 3.058 1.00 68.38 95 LEU A N 1
ATOM 751 C CA . LEU A 1 95 ? 8.827 -4.501 2.881 1.00 68.38 95 LEU A CA 1
ATOM 752 C C . LEU A 1 95 ? 8.602 -4.889 1.412 1.00 68.38 95 LEU A C 1
ATOM 754 O O . LEU A 1 95 ? 8.245 -6.028 1.117 1.00 68.38 95 LEU A O 1
ATOM 758 N N . GLN A 1 96 ? 8.867 -3.960 0.490 1.00 69.88 96 GLN A N 1
ATOM 759 C CA . GLN A 1 96 ? 8.772 -4.187 -0.949 1.00 69.88 96 GLN A CA 1
ATOM 760 C C . GLN A 1 96 ? 9.698 -5.329 -1.402 1.00 69.88 96 GLN A C 1
ATOM 762 O O . GLN A 1 96 ? 9.259 -6.244 -2.094 1.00 69.88 96 GLN A O 1
ATOM 767 N N . LEU A 1 97 ? 10.962 -5.302 -0.967 1.00 65.50 97 LEU A N 1
ATOM 768 C CA . LEU A 1 97 ? 11.971 -6.314 -1.292 1.00 65.50 97 LEU A CA 1
ATOM 769 C C . LEU A 1 97 ? 11.621 -7.690 -0.709 1.00 65.50 97 LEU A C 1
ATOM 771 O O . LEU A 1 97 ? 11.707 -8.692 -1.415 1.00 65.50 97 LEU A O 1
ATOM 775 N N . CYS A 1 98 ? 11.178 -7.753 0.551 1.00 62.25 98 CYS A N 1
ATOM 776 C CA . CYS A 1 98 ? 10.808 -9.014 1.200 1.00 62.25 98 CYS A CA 1
ATOM 777 C C . CYS A 1 98 ? 9.647 -9.728 0.497 1.00 62.25 98 CYS A C 1
ATOM 779 O O . CYS A 1 98 ? 9.656 -10.955 0.392 1.00 62.25 98 CYS A O 1
ATOM 781 N N . ILE A 1 99 ? 8.648 -8.983 0.020 1.00 64.94 99 ILE A N 1
ATOM 782 C CA . ILE A 1 99 ? 7.503 -9.573 -0.686 1.00 64.94 99 ILE A CA 1
ATOM 783 C C . ILE A 1 99 ? 7.929 -10.036 -2.085 1.00 64.94 99 ILE A C 1
ATOM 785 O O . ILE A 1 99 ? 7.568 -11.134 -2.504 1.00 64.94 99 ILE A O 1
ATOM 789 N N . ILE A 1 100 ? 8.770 -9.261 -2.775 1.00 63.31 100 ILE A N 1
ATOM 790 C CA . ILE A 1 100 ? 9.313 -9.627 -4.087 1.00 63.31 100 ILE A CA 1
ATOM 791 C C . ILE A 1 100 ? 10.119 -10.934 -4.029 1.00 63.31 100 ILE A C 1
ATOM 793 O O . ILE A 1 100 ? 9.915 -11.804 -4.871 1.00 63.31 100 ILE A O 1
ATOM 797 N N . SER A 1 101 ? 10.973 -11.118 -3.018 1.00 60.94 101 SER A N 1
ATOM 798 C CA . SER A 1 101 ? 11.760 -12.350 -2.845 1.00 60.94 101 SER A CA 1
ATOM 799 C C . SER A 1 101 ? 10.910 -13.603 -2.587 1.00 60.94 101 SER A C 1
ATOM 801 O O . SER A 1 101 ? 11.402 -14.715 -2.755 1.00 60.94 101 SER A O 1
ATOM 803 N N . ASN A 1 102 ? 9.639 -13.441 -2.202 1.00 58.38 102 ASN A N 1
ATOM 804 C CA . ASN A 1 102 ? 8.681 -14.537 -2.025 1.00 58.38 102 ASN A CA 1
ATOM 805 C C . ASN A 1 102 ? 7.815 -14.800 -3.274 1.00 58.38 102 ASN A C 1
ATOM 807 O O . ASN A 1 102 ? 7.052 -15.766 -3.304 1.00 58.38 102 ASN A O 1
ATOM 811 N N . MET A 1 103 ? 7.925 -13.977 -4.324 1.00 59.03 103 MET A N 1
ATOM 812 C CA . MET A 1 103 ? 7.196 -14.175 -5.577 1.00 59.03 103 MET A CA 1
ATOM 813 C C . MET A 1 103 ? 7.923 -15.183 -6.474 1.00 59.03 103 MET A C 1
ATOM 815 O O . MET A 1 103 ? 8.923 -14.863 -7.113 1.00 59.03 103 MET A O 1
ATOM 819 N N . GLY A 1 104 ? 7.403 -16.412 -6.549 1.00 54.19 104 GLY A N 1
ATOM 820 C CA . GLY A 1 104 ? 7.907 -17.451 -7.452 1.00 54.19 104 GLY A CA 1
ATOM 821 C C . GLY A 1 104 ? 7.885 -17.022 -8.928 1.00 54.19 104 GLY A C 1
ATOM 822 O O . GLY A 1 104 ? 6.923 -16.409 -9.398 1.00 54.19 104 GLY A O 1
ATOM 823 N N . GLY A 1 105 ? 8.959 -17.347 -9.655 1.00 48.78 105 GLY A N 1
ATOM 824 C CA . GLY A 1 105 ? 9.173 -16.965 -11.052 1.00 48.78 105 GLY A CA 1
ATOM 825 C C . GLY A 1 105 ? 8.145 -17.578 -12.004 1.00 48.78 105 GLY A C 1
ATOM 826 O O . GLY A 1 105 ? 8.189 -18.766 -12.301 1.00 48.78 105 GLY A O 1
ATOM 827 N N . GLY A 1 106 ? 7.234 -16.751 -12.510 1.00 47.84 106 GLY A N 1
ATOM 828 C CA . GLY A 1 106 ? 6.334 -17.095 -13.606 1.00 47.84 106 GLY A CA 1
ATOM 829 C C . GLY A 1 106 ? 6.110 -15.882 -14.503 1.00 47.84 106 GLY A C 1
ATOM 830 O O . GLY A 1 106 ? 5.951 -14.764 -14.010 1.00 47.84 106 GLY A O 1
ATOM 831 N N . GLU A 1 107 ? 6.111 -16.085 -15.819 1.00 44.75 107 GLU A N 1
ATOM 832 C CA . GLU A 1 107 ? 5.829 -15.034 -16.799 1.00 44.75 107 GLU A CA 1
ATOM 833 C C . GLU A 1 107 ? 4.384 -14.533 -16.644 1.00 44.75 107 GLU A C 1
ATOM 835 O O . GLU A 1 107 ? 3.429 -15.297 -16.783 1.00 44.75 107 GLU A O 1
ATOM 840 N N . ARG A 1 108 ? 4.193 -13.237 -16.362 1.00 53.78 108 ARG A N 1
ATOM 841 C CA . ARG A 1 108 ? 2.860 -12.621 -16.243 1.00 53.78 108 ARG A CA 1
ATOM 842 C C . ARG A 1 108 ? 2.694 -11.498 -17.266 1.00 53.78 108 ARG A C 1
ATOM 844 O O . ARG A 1 108 ? 3.566 -10.644 -17.419 1.00 53.78 108 ARG A O 1
ATOM 851 N N . LYS A 1 109 ? 1.569 -11.506 -17.993 1.00 40.19 109 LYS A N 1
ATOM 852 C CA . LYS A 1 109 ? 1.213 -10.479 -18.988 1.00 40.19 109 LYS A CA 1
ATOM 853 C C . LYS A 1 109 ? 0.645 -9.229 -18.304 1.00 40.19 109 LYS A C 1
ATOM 855 O O . LYS A 1 109 ? -0.116 -9.327 -17.347 1.00 40.19 109 LYS A O 1
ATOM 860 N N . LYS A 1 110 ? 1.010 -8.059 -18.838 1.00 38.12 110 LYS A N 1
ATOM 861 C CA . LYS A 1 110 ? 0.678 -6.715 -18.336 1.00 38.12 110 LYS A CA 1
ATOM 862 C C . LYS A 1 110 ? -0.846 -6.492 -18.269 1.00 38.12 110 LYS A C 1
ATOM 864 O O . LYS A 1 110 ? -1.485 -6.508 -19.323 1.00 38.12 110 LYS A O 1
ATOM 869 N N . PRO A 1 111 ? -1.443 -6.213 -17.098 1.00 37.94 111 PRO A N 1
ATOM 870 C CA . PRO A 1 111 ? -2.767 -5.616 -17.048 1.00 37.94 111 PRO A CA 1
ATOM 871 C C . PRO A 1 111 ? -2.676 -4.152 -17.469 1.00 37.94 111 PRO A C 1
ATOM 873 O O . PRO A 1 111 ? -1.697 -3.454 -17.198 1.00 37.94 111 PRO A O 1
ATOM 876 N N . ARG A 1 112 ? -3.722 -3.686 -18.144 1.00 34.22 112 ARG A N 1
ATOM 877 C CA . ARG A 1 112 ? -3.913 -2.283 -18.499 1.00 34.22 112 ARG A CA 1
ATOM 878 C C . ARG A 1 112 ? -4.091 -1.496 -17.194 1.00 34.22 112 ARG A C 1
ATOM 880 O O . ARG A 1 112 ? -5.177 -1.506 -16.627 1.00 34.22 112 ARG A O 1
ATOM 887 N N . ILE A 1 113 ? -3.011 -0.900 -16.685 1.00 41.75 113 ILE A N 1
ATOM 888 C CA . ILE A 1 113 ? -3.080 0.047 -15.568 1.00 41.75 113 ILE A CA 1
ATOM 889 C C . ILE A 1 113 ? -3.976 1.181 -16.056 1.00 41.75 113 ILE A C 1
ATOM 891 O O . ILE A 1 113 ? -3.686 1.815 -17.069 1.00 41.75 113 ILE A O 1
ATOM 895 N N . ILE A 1 114 ? -5.125 1.329 -15.409 1.00 33.47 114 ILE A N 1
ATOM 896 C CA . ILE A 1 114 ? -6.078 2.387 -15.704 1.00 33.47 114 ILE A CA 1
ATOM 897 C C . ILE A 1 114 ? -5.465 3.645 -15.094 1.00 33.47 114 ILE A C 1
ATOM 899 O O . ILE A 1 114 ? -5.562 3.860 -13.889 1.00 33.47 114 ILE A O 1
ATOM 903 N N . GLU A 1 115 ? -4.745 4.411 -15.906 1.00 32.41 115 GLU A N 1
ATOM 904 C CA . GLU A 1 115 ? -4.463 5.808 -15.598 1.00 32.41 115 GLU A CA 1
ATOM 905 C C . GLU A 1 115 ? -5.811 6.542 -15.653 1.00 32.41 115 GLU A C 1
ATOM 907 O O . GLU A 1 115 ? -6.496 6.512 -16.678 1.00 32.41 115 GLU A O 1
ATOM 912 N N . THR A 1 116 ? -6.232 7.111 -14.525 1.00 34.62 116 THR A N 1
ATOM 913 C CA . THR A 1 116 ? -7.353 8.059 -14.438 1.00 34.62 116 THR A CA 1
ATOM 914 C C . THR A 1 116 ? -6.833 9.388 -13.946 1.00 34.62 116 THR A C 1
ATOM 916 O O . THR A 1 116 ? -6.107 9.346 -12.923 1.00 34.62 116 THR A O 1
#

InterPro domains:
  IPR000719 Protein kinase domain [PF00069] (11-84)
  IPR000719 Protein kinase domain [PS50011] (1-116)
  IPR008271 Serine/threonine-protein k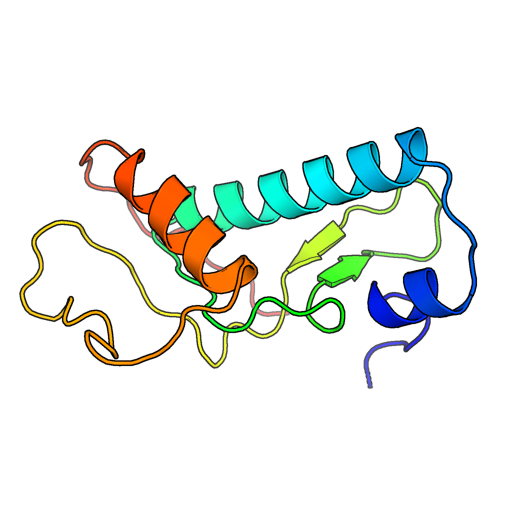inase, active site [PS00108] (41-53)
  IPR011009 Protein kinase-like domain superfamily [SSF56112] (10-83)
  IPR050205 Calcium-dependent Serine/Threonine Protein Kinases [PTHR24349] (13-80)

Organism: NCBI:txid126358